Protein AF-A0A3D5XAZ8-F1 (afdb_monomer_lite)

Radius of gyration: 16.91 Å; chains: 1; bounding box: 39×32×46 Å

Structure (mmCIF, N/CA/C/O backbone):
data_AF-A0A3D5XAZ8-F1
#
_entry.id   AF-A0A3D5XAZ8-F1
#
loop_
_atom_site.group_PDB
_atom_site.id
_atom_site.type_symbol
_atom_site.label_atom_id
_atom_site.label_alt_id
_atom_site.label_comp_id
_atom_site.label_asym_id
_atom_site.label_entity_id
_atom_site.label_seq_id
_atom_site.pdbx_PDB_ins_code
_atom_site.Cartn_x
_atom_site.Cartn_y
_atom_site.Cartn_z
_atom_site.occupancy
_atom_site.B_iso_or_equiv
_atom_site.auth_seq_id
_atom_site.auth_comp_id
_atom_site.auth_asym_id
_atom_site.auth_atom_id
_atom_site.pdbx_PDB_model_num
ATOM 1 N N . HIS A 1 1 ? 13.422 5.765 15.383 1.00 33.28 1 HIS A N 1
ATOM 2 C CA . HIS A 1 1 ? 12.695 7.013 15.692 1.00 33.28 1 HIS A CA 1
ATOM 3 C C . HIS A 1 1 ? 11.206 6.726 15.621 1.00 33.28 1 HIS A C 1
ATOM 5 O O . HIS A 1 1 ? 10.758 6.254 14.589 1.00 33.28 1 HIS A O 1
ATOM 11 N N . GLY A 1 2 ? 10.482 6.876 16.733 1.00 39.31 2 GLY A N 1
ATOM 12 C CA . GLY A 1 2 ? 9.067 6.506 16.818 1.00 39.31 2 GLY A CA 1
ATOM 13 C C . GLY A 1 2 ? 8.150 7.632 16.351 1.00 39.31 2 GLY A C 1
ATOM 14 O O . GLY A 1 2 ? 8.377 8.790 16.695 1.00 39.31 2 GLY A O 1
ATOM 15 N N . PHE A 1 3 ? 7.110 7.280 15.596 1.00 43.22 3 PHE A N 1
ATOM 16 C CA . PHE A 1 3 ? 5.974 8.158 15.332 1.00 43.22 3 PHE A CA 1
ATOM 17 C C . PHE A 1 3 ? 5.259 8.460 16.659 1.00 43.22 3 PHE A C 1
ATOM 19 O O . PHE A 1 3 ? 4.701 7.564 17.291 1.00 43.22 3 PHE A O 1
ATOM 26 N N . ASN A 1 4 ? 5.319 9.715 17.109 1.00 44.59 4 ASN A N 1
ATOM 27 C CA . ASN A 1 4 ? 4.548 10.209 18.248 1.00 44.59 4 ASN A CA 1
ATOM 28 C C . ASN A 1 4 ? 3.303 10.920 17.709 1.00 44.59 4 ASN A C 1
ATOM 30 O O . ASN A 1 4 ? 3.424 11.980 17.096 1.00 44.59 4 ASN A O 1
ATOM 34 N N . ILE A 1 5 ? 2.140 10.298 17.909 1.00 48.66 5 ILE A N 1
ATOM 35 C CA . ILE A 1 5 ? 0.837 10.760 17.415 1.00 48.66 5 ILE A CA 1
ATOM 36 C C . ILE A 1 5 ? 0.030 11.506 18.485 1.00 48.66 5 ILE A C 1
ATOM 38 O O . ILE A 1 5 ? -1.155 11.719 18.276 1.00 48.66 5 ILE A O 1
ATOM 42 N N . PHE A 1 6 ? 0.610 11.851 19.638 1.00 50.62 6 PHE A N 1
ATOM 43 C CA . PHE A 1 6 ? -0.158 12.422 20.752 1.00 50.62 6 PHE A CA 1
ATOM 44 C C . PHE A 1 6 ? 0.076 13.914 20.926 1.00 50.62 6 PHE A C 1
ATOM 46 O O . PHE A 1 6 ? -0.851 14.678 20.717 1.00 50.62 6 PHE A O 1
ATOM 53 N N . SER A 1 7 ? 1.302 14.344 21.220 1.00 39.78 7 SER A N 1
ATOM 54 C CA . SER A 1 7 ? 1.552 15.729 21.634 1.00 39.78 7 SER A CA 1
ATOM 55 C C . SER A 1 7 ? 1.964 16.633 20.472 1.00 39.78 7 SER A C 1
ATOM 57 O O . SER A 1 7 ? 3.033 16.464 19.877 1.00 39.78 7 SER A O 1
ATOM 59 N N . ALA A 1 8 ? 1.166 17.676 20.234 1.00 45.00 8 ALA A N 1
ATOM 60 C CA . ALA A 1 8 ? 1.526 18.835 19.413 1.00 45.00 8 ALA A CA 1
ATOM 61 C C . ALA A 1 8 ? 2.832 19.524 19.862 1.00 45.00 8 ALA A C 1
ATOM 63 O O . ALA A 1 8 ? 3.533 20.139 19.055 1.00 45.00 8 ALA A O 1
ATOM 64 N N . LYS A 1 9 ? 3.165 19.430 21.158 1.00 43.00 9 LYS A N 1
ATOM 65 C CA . LYS A 1 9 ? 4.318 20.114 21.763 1.00 43.00 9 LYS A CA 1
ATOM 66 C C . LYS A 1 9 ? 5.652 19.415 21.507 1.00 43.00 9 LYS A C 1
ATOM 68 O O . LYS A 1 9 ? 6.676 20.087 21.559 1.00 43.00 9 LYS A O 1
ATOM 73 N N . ASP A 1 10 ? 5.642 18.123 21.174 1.00 45.53 10 ASP A N 1
ATOM 74 C CA . ASP A 1 10 ? 6.866 17.329 20.983 1.00 45.53 10 ASP A CA 1
ATOM 75 C C . ASP A 1 10 ? 7.120 16.906 19.526 1.00 45.53 10 ASP A C 1
ATOM 77 O O . ASP A 1 10 ? 8.129 16.259 19.241 1.00 45.53 10 ASP A O 1
ATOM 81 N N . ASN A 1 11 ? 6.243 17.266 18.577 1.00 44.72 11 ASN A N 1
ATOM 82 C CA . ASN A 1 11 ? 6.449 16.960 17.159 1.00 44.72 11 ASN A CA 1
ATOM 83 C C . ASN A 1 11 ? 5.787 17.987 16.220 1.00 44.72 11 ASN A C 1
ATOM 85 O O . ASN A 1 11 ? 4.742 17.735 15.622 1.00 44.72 11 ASN A O 1
ATOM 89 N N . SER A 1 12 ? 6.435 19.142 16.037 1.00 39.47 12 SER A N 1
ATOM 90 C CA . SER A 1 12 ? 5.949 20.283 15.236 1.00 39.47 12 SER A CA 1
ATOM 91 C C . SER A 1 12 ? 5.764 20.022 13.727 1.00 39.47 12 SER A C 1
ATOM 93 O O . SER A 1 12 ? 5.399 20.936 12.988 1.00 39.47 12 SER A O 1
ATOM 95 N N . ARG A 1 13 ? 6.010 18.792 13.248 1.00 39.81 13 ARG A N 1
ATOM 96 C CA . ARG A 1 13 ? 5.799 18.364 11.852 1.00 39.81 13 ARG A CA 1
ATOM 97 C C . ARG A 1 13 ? 4.631 17.392 11.657 1.00 39.81 13 ARG A C 1
ATOM 99 O O . ARG A 1 13 ? 4.255 17.156 10.510 1.00 39.81 13 ARG A O 1
ATOM 106 N N . ALA A 1 14 ? 4.057 16.829 12.722 1.00 41.72 14 ALA A N 1
ATOM 107 C CA . ALA A 1 14 ? 2.924 15.915 12.604 1.00 41.72 14 ALA A CA 1
ATOM 108 C C . ALA A 1 14 ? 1.632 16.707 12.340 1.00 41.72 14 ALA A C 1
ATOM 110 O O . ALA A 1 14 ? 1.188 17.481 13.183 1.00 41.72 14 ALA A O 1
ATOM 111 N N . LYS A 1 15 ? 1.029 16.523 11.158 1.00 45.84 15 LYS A N 1
ATOM 112 C CA . LYS A 1 15 ? -0.246 17.168 10.782 1.00 45.84 15 LYS A CA 1
ATOM 113 C C . LYS A 1 15 ? -1.487 16.411 11.276 1.00 45.84 15 LYS A C 1
ATOM 115 O O . LYS A 1 15 ? -2.594 16.908 11.113 1.00 45.84 15 LYS A O 1
ATOM 120 N N . VAL A 1 16 ? -1.302 15.227 11.863 1.00 44.84 16 VAL A N 1
ATOM 121 C CA . VAL A 1 16 ? -2.362 14.402 12.455 1.00 44.84 16 VAL A CA 1
ATOM 122 C C . VAL A 1 16 ? -1.843 13.843 13.782 1.00 44.84 16 VAL A C 1
ATOM 124 O O . VAL A 1 16 ? -0.870 13.088 13.800 1.00 44.84 16 VAL A O 1
ATOM 127 N N . THR A 1 17 ? -2.476 14.235 14.886 1.00 57.09 17 THR A N 1
ATOM 128 C CA . THR A 1 17 ? -2.310 13.651 16.228 1.00 57.09 17 THR A CA 1
ATOM 129 C C . THR A 1 17 ? -3.691 13.316 16.785 1.00 57.09 17 THR A C 1
ATOM 131 O O . THR A 1 17 ? -4.677 13.890 16.331 1.00 57.09 17 THR A O 1
ATOM 134 N N . ILE A 1 18 ? -3.789 12.414 17.765 1.00 56.75 18 ILE A N 1
ATOM 135 C CA . ILE A 1 18 ? -5.065 12.095 18.422 1.00 56.75 18 ILE A CA 1
ATOM 136 C C . ILE A 1 18 ? -5.655 13.347 19.084 1.00 56.75 18 ILE A C 1
ATOM 138 O O . ILE A 1 18 ? -6.843 13.595 18.925 1.00 56.75 18 ILE A O 1
ATOM 142 N N . GLU A 1 19 ? -4.822 14.197 19.696 1.00 54.06 19 GLU A N 1
ATOM 143 C CA . GLU A 1 19 ? -5.253 15.498 20.233 1.00 54.06 19 GLU A CA 1
ATOM 144 C C . GLU A 1 19 ? -5.885 16.384 19.139 1.00 54.06 19 GLU A C 1
ATOM 146 O O . GLU A 1 19 ? -6.972 16.921 19.333 1.00 54.06 19 GLU A O 1
ATOM 151 N N . TYR A 1 20 ? -5.283 16.467 17.945 1.00 53.72 20 TYR A N 1
ATOM 152 C CA . TYR A 1 20 ? -5.862 17.219 16.824 1.00 53.72 20 TYR A CA 1
ATOM 153 C C . TYR A 1 20 ? -7.096 16.551 16.202 1.00 53.72 20 TYR A C 1
ATOM 155 O O . TYR A 1 20 ? -7.945 17.243 15.640 1.00 53.72 20 TYR A O 1
ATOM 163 N N . MET A 1 21 ? -7.215 15.223 16.279 1.00 56.38 21 MET A N 1
ATOM 164 C CA . MET A 1 21 ? -8.410 14.508 15.822 1.00 56.38 21 MET A CA 1
ATOM 165 C C . MET A 1 21 ? -9.600 14.764 16.750 1.00 56.38 21 MET A C 1
ATOM 167 O O . MET A 1 21 ? -10.703 14.998 16.257 1.00 56.38 21 MET A O 1
ATOM 171 N N . GLU A 1 22 ? -9.374 14.778 18.066 1.00 58.09 22 GLU A N 1
ATOM 172 C CA . GLU A 1 22 ? -10.394 15.104 19.067 1.00 58.09 22 GLU A CA 1
ATOM 173 C C . GLU A 1 22 ? -10.799 16.587 19.002 1.00 58.09 22 GLU A C 1
ATOM 175 O O . GLU A 1 22 ? -11.991 16.890 18.938 1.00 58.09 22 GLU A O 1
ATOM 180 N N . GLU A 1 23 ? -9.837 17.516 18.926 1.00 53.84 23 GLU A N 1
ATOM 181 C CA . GLU A 1 23 ? -10.114 18.958 18.795 1.00 53.84 23 GLU A CA 1
ATOM 182 C C . GLU A 1 23 ? -10.773 19.323 17.450 1.00 53.84 23 GLU A C 1
ATOM 184 O O . GLU A 1 23 ? -11.556 20.273 17.376 1.00 53.84 23 GLU A O 1
ATOM 189 N N . GLY A 1 24 ? -10.480 18.566 16.386 1.00 51.44 24 GLY A N 1
ATOM 190 C CA . GLY A 1 24 ? -10.994 18.789 15.032 1.00 51.44 24 GLY A CA 1
ATOM 191 C C . GLY A 1 24 ? -12.274 18.024 14.672 1.00 51.44 24 GLY A C 1
ATOM 192 O O . GLY A 1 24 ? -12.795 18.221 13.575 1.00 51.44 24 GLY A O 1
ATOM 193 N N . GLY A 1 25 ? -12.783 17.146 15.547 1.00 48.88 25 GLY A N 1
ATOM 194 C CA . GLY A 1 25 ? -13.952 16.302 15.259 1.00 48.88 25 GLY A CA 1
ATOM 195 C C . GLY A 1 25 ? -13.723 15.266 14.148 1.00 48.88 25 GLY A C 1
ATOM 196 O O . GLY A 1 25 ? -14.657 14.917 13.423 1.00 48.88 25 GLY A O 1
ATOM 197 N N . LEU A 1 26 ? -12.484 14.794 13.970 1.00 52.09 26 LEU A N 1
ATOM 198 C CA . LEU A 1 26 ? -12.120 13.854 12.910 1.00 52.09 26 LEU A CA 1
ATOM 199 C C . LEU A 1 26 ? -12.427 12.406 13.330 1.00 52.09 26 LEU A C 1
ATOM 201 O O . LEU A 1 26 ? -11.628 11.749 13.992 1.00 52.09 26 LEU A O 1
ATOM 205 N N . ASP A 1 27 ? -13.570 11.875 12.898 1.00 57.22 27 ASP A N 1
ATOM 206 C CA . ASP A 1 27 ? -13.997 10.497 13.203 1.00 57.22 27 ASP A CA 1
ATOM 207 C C . ASP A 1 27 ? -13.132 9.408 12.521 1.00 57.22 27 ASP A C 1
ATOM 209 O O . ASP A 1 27 ? -13.067 8.268 12.993 1.00 57.22 27 ASP A O 1
ATOM 213 N N . VAL A 1 28 ? -12.483 9.742 11.396 1.00 59.56 28 VAL A N 1
ATOM 214 C CA . VAL A 1 28 ? -11.745 8.801 10.536 1.00 59.56 28 VAL A CA 1
ATOM 215 C C . VAL A 1 28 ? -10.434 9.421 10.056 1.00 59.56 28 VAL A C 1
ATOM 217 O O . VAL A 1 28 ? -10.444 10.513 9.494 1.00 59.56 28 VAL A O 1
ATOM 220 N N . ALA A 1 29 ? -9.320 8.702 10.205 1.00 76.06 29 ALA A N 1
ATOM 221 C CA . ALA A 1 29 ? -8.035 9.082 9.616 1.00 76.06 29 ALA A CA 1
ATOM 222 C C . ALA A 1 29 ? -7.472 7.964 8.731 1.00 76.06 29 ALA A C 1
ATOM 224 O O . ALA A 1 29 ? -7.638 6.777 9.018 1.00 76.06 29 ALA A O 1
ATOM 225 N N . PHE A 1 30 ? -6.772 8.360 7.668 1.00 70.94 30 PHE A N 1
ATOM 226 C CA . PHE A 1 30 ? -5.954 7.462 6.861 1.00 70.94 30 PHE A CA 1
ATOM 227 C C . PHE A 1 30 ? -4.488 7.655 7.224 1.00 70.94 30 PHE A C 1
ATOM 229 O O . PHE A 1 30 ? -3.970 8.769 7.158 1.00 70.94 30 PHE A O 1
ATOM 236 N N . PHE A 1 31 ? -3.820 6.573 7.611 1.00 85.44 31 PHE A N 1
ATOM 237 C CA . PHE A 1 31 ? -2.374 6.561 7.798 1.00 85.44 31 PHE A CA 1
ATOM 238 C C . PHE A 1 31 ? -1.724 5.954 6.560 1.00 85.44 31 PHE A C 1
ATOM 240 O O . PHE A 1 31 ? -2.000 4.807 6.202 1.00 85.44 31 PHE A O 1
ATOM 247 N N . ALA A 1 32 ? -0.875 6.743 5.907 1.00 82.38 32 ALA A N 1
ATOM 248 C CA . ALA A 1 32 ? -0.145 6.321 4.725 1.00 82.38 32 ALA A CA 1
ATOM 249 C C . ALA A 1 32 ? 1.170 5.635 5.118 1.00 82.38 32 ALA A C 1
ATOM 251 O O . ALA A 1 32 ? 1.998 6.192 5.844 1.00 82.38 32 ALA A O 1
ATOM 252 N N . VAL A 1 33 ? 1.373 4.429 4.598 1.00 91.75 33 VAL A N 1
ATOM 253 C CA . VAL A 1 33 ? 2.678 3.786 4.472 1.00 91.75 33 VAL A CA 1
ATOM 254 C C . VAL A 1 33 ? 3.313 4.351 3.209 1.00 91.75 33 VAL A C 1
ATOM 256 O O . VAL A 1 33 ? 3.097 3.843 2.112 1.00 91.75 33 VAL A O 1
ATOM 259 N N . TYR A 1 34 ? 4.032 5.458 3.376 1.00 91.50 34 TYR A N 1
ATOM 260 C CA . TYR A 1 34 ? 4.696 6.162 2.285 1.00 91.50 34 TYR A CA 1
ATOM 261 C C . TYR A 1 34 ? 6.132 5.680 2.108 1.00 91.50 34 TYR A C 1
ATOM 263 O O . TYR A 1 34 ? 6.912 5.683 3.065 1.00 91.50 34 TYR A O 1
ATOM 271 N N . ILE A 1 35 ? 6.493 5.348 0.868 1.00 92.50 35 ILE A N 1
ATOM 272 C CA . ILE A 1 35 ? 7.872 5.076 0.467 1.00 92.50 35 ILE A CA 1
ATOM 273 C C . ILE A 1 35 ? 8.192 5.837 -0.827 1.00 92.50 35 ILE A C 1
ATOM 275 O O . ILE A 1 35 ? 7.537 5.669 -1.856 1.00 92.50 35 ILE A O 1
ATOM 279 N N . GLY A 1 36 ? 9.241 6.662 -0.785 1.00 91.88 36 GLY A N 1
ATOM 280 C CA . GLY A 1 36 ? 9.730 7.381 -1.963 1.00 91.88 36 GLY A CA 1
ATOM 281 C C . GLY A 1 36 ? 10.266 6.435 -3.041 1.00 91.88 36 GLY A C 1
ATOM 282 O O . GLY A 1 36 ? 10.767 5.353 -2.734 1.00 91.88 36 GLY A O 1
ATOM 283 N N . GLN A 1 37 ? 10.158 6.848 -4.304 1.00 93.12 37 GLN A N 1
ATOM 284 C CA . GLN A 1 37 ? 10.731 6.091 -5.414 1.00 93.12 37 GLN A CA 1
ATOM 285 C C . GLN A 1 37 ? 12.264 6.165 -5.386 1.00 93.12 37 GLN A C 1
ATOM 287 O O . GLN A 1 37 ? 12.825 7.229 -5.131 1.00 93.12 37 GLN A O 1
ATOM 292 N N . ASP A 1 38 ? 12.918 5.039 -5.666 1.00 93.69 38 ASP A N 1
ATOM 293 C CA . ASP A 1 38 ? 14.376 4.915 -5.764 1.00 93.69 38 ASP A CA 1
ATOM 294 C C . ASP A 1 38 ? 14.737 3.826 -6.804 1.00 93.69 38 ASP A C 1
ATOM 296 O O . ASP A 1 38 ? 13.873 3.373 -7.567 1.00 93.69 38 ASP A O 1
ATOM 300 N N . GLU A 1 39 ? 16.004 3.412 -6.858 1.00 94.62 39 GLU A N 1
ATOM 301 C CA . GLU A 1 39 ? 16.528 2.408 -7.788 1.00 94.62 39 GLU A CA 1
ATOM 302 C C . GLU A 1 39 ? 15.715 1.100 -7.823 1.00 94.62 39 GLU A C 1
ATOM 304 O O . GLU A 1 39 ? 15.337 0.517 -6.808 1.00 94.62 39 GLU A O 1
ATOM 309 N N . ARG A 1 40 ? 15.476 0.574 -9.024 1.00 95.19 40 ARG A N 1
ATOM 310 C CA . ARG A 1 40 ? 14.669 -0.632 -9.261 1.00 95.19 40 ARG A CA 1
ATOM 311 C C . ARG A 1 40 ? 15.536 -1.893 -9.308 1.00 95.19 40 ARG A C 1
ATOM 313 O O . ARG A 1 40 ? 15.703 -2.511 -10.358 1.00 95.19 40 ARG A O 1
ATOM 320 N N . THR A 1 41 ? 16.133 -2.246 -8.170 1.00 97.38 41 THR A N 1
ATOM 321 C CA . THR A 1 41 ? 17.006 -3.424 -8.017 1.00 97.38 41 THR A CA 1
ATOM 322 C C . THR A 1 41 ? 16.450 -4.409 -6.983 1.00 97.38 41 THR A C 1
ATOM 324 O O . THR A 1 41 ? 15.748 -3.986 -6.061 1.00 97.38 41 THR A O 1
ATOM 327 N N . PRO A 1 42 ? 16.750 -5.721 -7.091 1.00 96.56 42 PRO A N 1
ATOM 328 C CA . PRO A 1 42 ? 16.319 -6.720 -6.110 1.00 96.56 42 PRO A CA 1
ATOM 329 C C . PRO A 1 42 ? 16.674 -6.358 -4.665 1.00 96.56 42 PRO A C 1
ATOM 331 O O . PRO A 1 42 ? 15.839 -6.496 -3.772 1.00 96.56 42 PRO A O 1
ATOM 334 N N . GLU A 1 43 ? 17.888 -5.854 -4.447 1.00 97.25 43 GLU A N 1
ATOM 335 C CA . GLU A 1 43 ? 18.381 -5.433 -3.138 1.00 97.25 43 GLU A CA 1
ATOM 336 C C . GLU A 1 43 ? 17.542 -4.280 -2.591 1.00 97.25 43 GLU A C 1
ATOM 338 O O . GLU A 1 43 ? 17.110 -4.313 -1.436 1.00 97.25 43 GLU A O 1
ATOM 343 N N . LYS A 1 44 ? 17.255 -3.283 -3.437 1.00 97.25 44 LYS A N 1
ATOM 344 C CA . LYS A 1 44 ? 16.498 -2.113 -3.016 1.00 97.25 44 LYS A CA 1
ATOM 345 C C . LYS A 1 44 ? 15.031 -2.437 -2.766 1.00 97.25 44 LYS A C 1
ATOM 347 O O . LYS A 1 44 ? 14.489 -1.971 -1.768 1.00 97.25 44 LYS A O 1
ATOM 352 N N . TYR A 1 45 ? 14.404 -3.281 -3.591 1.00 97.56 45 TYR A N 1
ATOM 353 C CA . TYR A 1 45 ? 13.034 -3.747 -3.350 1.00 97.56 45 TYR A CA 1
ATOM 354 C C . TYR A 1 45 ? 12.887 -4.425 -1.989 1.00 97.56 45 TYR A C 1
ATOM 356 O O . TYR A 1 45 ? 11.865 -4.259 -1.325 1.00 97.56 45 TYR A O 1
ATOM 364 N N . GLU A 1 46 ? 13.883 -5.206 -1.570 1.00 97.56 46 GLU A N 1
ATOM 365 C CA . GLU A 1 46 ? 13.832 -5.857 -0.267 1.00 97.56 46 GLU A CA 1
ATOM 366 C C . GLU A 1 46 ? 14.058 -4.862 0.875 1.00 97.56 46 GLU A C 1
ATOM 368 O O . GLU A 1 46 ? 13.307 -4.869 1.847 1.00 97.56 46 GLU A O 1
ATOM 373 N N . GLU A 1 47 ? 15.001 -3.929 0.730 1.00 97.81 47 GLU A N 1
ATOM 374 C CA . GLU A 1 47 ? 15.197 -2.834 1.690 1.00 97.81 47 GLU A CA 1
ATOM 375 C C . GLU A 1 47 ? 13.909 -2.018 1.905 1.00 97.81 47 GLU A C 1
ATOM 377 O O . GLU A 1 47 ? 13.490 -1.771 3.045 1.00 97.81 47 GLU A O 1
ATOM 382 N N . VAL A 1 48 ? 13.241 -1.617 0.819 1.00 97.44 48 VAL A N 1
ATOM 383 C CA . VAL A 1 48 ? 12.016 -0.818 0.920 1.00 97.44 48 VAL A CA 1
ATOM 384 C C . VAL A 1 48 ? 10.815 -1.630 1.395 1.00 97.44 48 VAL A C 1
ATOM 386 O O . VAL A 1 48 ? 9.958 -1.083 2.089 1.00 97.44 48 VAL A O 1
ATOM 389 N N . HIS A 1 49 ? 10.776 -2.936 1.114 1.00 97.81 49 HIS A N 1
ATOM 390 C CA . HIS A 1 49 ? 9.794 -3.846 1.699 1.00 97.81 49 HIS A CA 1
ATOM 391 C C . HIS A 1 49 ? 9.926 -3.897 3.226 1.00 97.81 49 HIS A C 1
ATOM 393 O O . HIS A 1 49 ? 8.941 -3.686 3.935 1.00 97.81 49 HIS A O 1
ATOM 399 N N . GLN A 1 50 ? 11.143 -4.085 3.745 1.00 98.06 50 GLN A N 1
ATOM 400 C CA . GLN A 1 50 ? 11.395 -4.076 5.191 1.00 98.06 50 GLN A CA 1
ATOM 401 C C . GLN A 1 50 ? 11.061 -2.720 5.821 1.00 98.06 50 GLN A C 1
ATOM 403 O O . GLN A 1 50 ? 10.513 -2.653 6.923 1.00 98.06 50 GLN A O 1
ATOM 408 N N . THR A 1 51 ? 11.322 -1.628 5.101 1.00 97.44 51 THR A N 1
ATOM 409 C CA . THR A 1 51 ? 10.934 -0.284 5.544 1.00 97.44 51 THR A CA 1
ATOM 410 C C . THR A 1 51 ? 9.412 -0.141 5.630 1.00 97.44 51 THR A C 1
ATOM 412 O O . THR A 1 51 ? 8.906 0.352 6.637 1.00 97.44 51 THR A O 1
ATOM 415 N N . ALA A 1 52 ? 8.665 -0.622 4.631 1.00 97.06 52 ALA A N 1
ATOM 416 C CA . ALA A 1 52 ? 7.204 -0.631 4.663 1.00 97.06 52 ALA A CA 1
ATOM 417 C C . ALA A 1 52 ? 6.669 -1.439 5.859 1.00 97.06 52 ALA A C 1
ATOM 419 O O . ALA A 1 52 ? 5.814 -0.942 6.594 1.00 97.06 52 ALA A O 1
ATOM 420 N N . LEU A 1 53 ? 7.212 -2.638 6.113 1.00 98.06 53 LEU A N 1
ATOM 421 C CA . LEU A 1 53 ? 6.854 -3.458 7.279 1.00 98.06 53 LEU A CA 1
ATOM 422 C C . LEU A 1 53 ? 7.111 -2.726 8.604 1.00 98.06 53 LEU A C 1
ATOM 424 O O . LEU A 1 53 ? 6.237 -2.701 9.468 1.00 98.06 53 LEU A O 1
ATOM 428 N N . ALA A 1 54 ? 8.251 -2.046 8.744 1.00 96.62 54 ALA A N 1
ATOM 429 C CA . ALA A 1 54 ? 8.553 -1.260 9.940 1.00 96.62 54 ALA A CA 1
ATOM 430 C C . ALA A 1 54 ? 7.571 -0.088 10.157 1.00 96.62 54 ALA A C 1
ATOM 432 O O . ALA A 1 54 ? 7.276 0.282 11.302 1.00 96.62 54 ALA A O 1
ATOM 433 N N . ILE A 1 55 ? 7.040 0.503 9.079 1.00 94.69 55 ILE A N 1
ATOM 434 C CA . ILE A 1 55 ? 5.995 1.532 9.168 1.00 94.69 55 ILE A CA 1
ATOM 435 C C . ILE A 1 55 ? 4.665 0.902 9.596 1.00 94.69 55 ILE A C 1
ATOM 437 O O . ILE A 1 55 ? 4.025 1.439 10.502 1.00 94.69 55 ILE A O 1
ATOM 441 N N . PHE A 1 56 ? 4.270 -0.244 9.025 1.00 96.19 56 PHE A N 1
ATOM 442 C CA . PHE A 1 56 ? 3.096 -0.991 9.497 1.00 96.19 56 PHE A CA 1
ATOM 443 C C . PHE A 1 56 ? 3.210 -1.292 10.995 1.00 96.19 56 PHE A C 1
ATOM 445 O O . PHE A 1 56 ? 2.305 -0.945 11.754 1.00 96.19 56 PHE A O 1
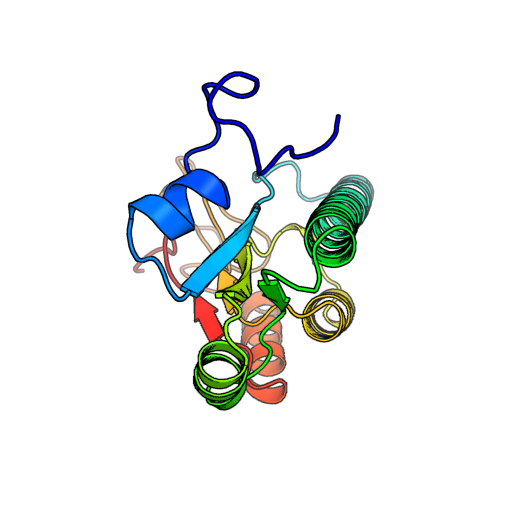ATOM 452 N N . ASP A 1 57 ? 4.334 -1.847 11.442 1.00 95.94 57 ASP A N 1
ATOM 453 C CA . ASP A 1 57 ? 4.584 -2.136 12.857 1.00 95.94 57 ASP A CA 1
ATOM 454 C C . ASP A 1 57 ? 4.487 -0.880 13.727 1.00 95.94 57 ASP A C 1
ATOM 456 O O . ASP A 1 57 ? 3.920 -0.914 14.821 1.00 95.94 57 ASP A O 1
ATOM 460 N N . SER A 1 58 ? 4.990 0.255 13.236 1.00 91.00 58 SER A N 1
ATOM 461 C CA . SER A 1 58 ? 4.887 1.537 13.938 1.00 91.00 58 SER A CA 1
ATOM 462 C C . SER A 1 58 ? 3.433 1.995 14.081 1.00 91.00 58 SER A C 1
ATOM 464 O O . SER A 1 58 ? 3.044 2.435 15.163 1.00 91.00 58 SER A O 1
ATOM 466 N N . VAL A 1 59 ? 2.618 1.849 13.030 1.00 89.94 59 VAL A N 1
ATOM 467 C CA . VAL A 1 59 ? 1.179 2.160 13.054 1.00 89.94 59 VAL A CA 1
ATOM 468 C C . VAL A 1 59 ? 0.441 1.248 14.035 1.00 89.94 59 VAL A C 1
ATOM 470 O O . VAL A 1 59 ? -0.264 1.737 14.920 1.00 89.94 59 VAL A O 1
ATOM 473 N N . HIS A 1 60 ? 0.641 -0.068 13.934 1.00 94.31 60 HIS A N 1
ATOM 474 C CA . HIS A 1 60 ? 0.026 -1.049 14.834 1.00 94.31 60 HIS A CA 1
ATOM 475 C C . HIS A 1 60 ? 0.432 -0.819 16.290 1.00 94.31 60 HIS A C 1
ATOM 477 O O . HIS A 1 60 ? -0.423 -0.827 17.173 1.00 94.31 60 HIS A O 1
ATOM 483 N N . SER A 1 61 ? 1.713 -0.554 16.551 1.00 92.12 61 SER A N 1
ATOM 484 C CA . SER A 1 61 ? 2.233 -0.257 17.891 1.00 92.12 61 SER A CA 1
ATOM 485 C C . SER A 1 61 ? 1.646 1.034 18.461 1.00 92.12 61 SER A C 1
ATOM 487 O O . SER A 1 61 ? 1.254 1.069 19.628 1.00 92.12 61 SER A O 1
ATOM 489 N N . ALA A 1 62 ? 1.532 2.089 17.649 1.00 86.19 62 ALA A N 1
ATOM 490 C CA . ALA A 1 62 ? 0.942 3.353 18.078 1.00 86.19 62 ALA A CA 1
ATOM 491 C C . ALA A 1 62 ? -0.534 3.185 18.469 1.00 86.19 62 ALA A C 1
ATOM 493 O O . ALA A 1 62 ? -0.932 3.641 19.538 1.00 86.19 62 ALA A O 1
ATOM 494 N N . IL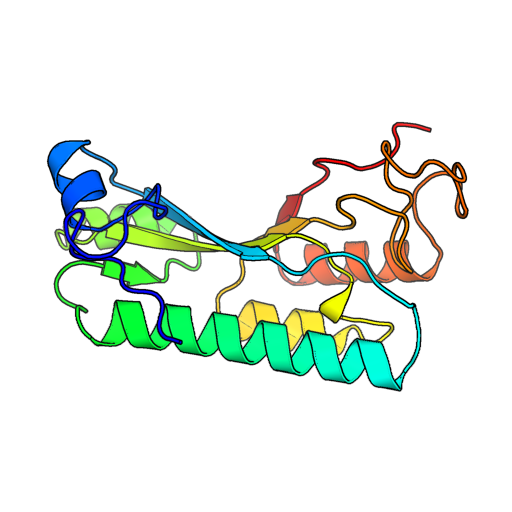E A 1 63 ? -1.321 2.472 17.660 1.00 90.31 63 ILE A N 1
ATOM 495 C CA . ILE A 1 63 ? -2.739 2.202 17.945 1.00 90.31 63 ILE A CA 1
ATOM 496 C C . ILE A 1 63 ? -2.884 1.248 19.141 1.00 90.31 63 ILE A C 1
ATOM 498 O O . ILE A 1 63 ? -3.702 1.476 20.028 1.00 90.31 63 ILE A O 1
ATOM 502 N N . GLY A 1 64 ? -2.046 0.211 19.221 1.00 90.62 64 GLY A N 1
ATOM 503 C CA . GLY A 1 64 ? -2.073 -0.790 20.289 1.00 90.62 64 GLY A CA 1
ATOM 504 C C . GLY A 1 64 ? -1.717 -0.253 21.678 1.00 90.62 64 GLY A C 1
ATOM 505 O O . GLY A 1 64 ? -2.114 -0.848 22.677 1.00 90.62 64 GLY A O 1
ATOM 506 N N . ARG A 1 65 ? -1.017 0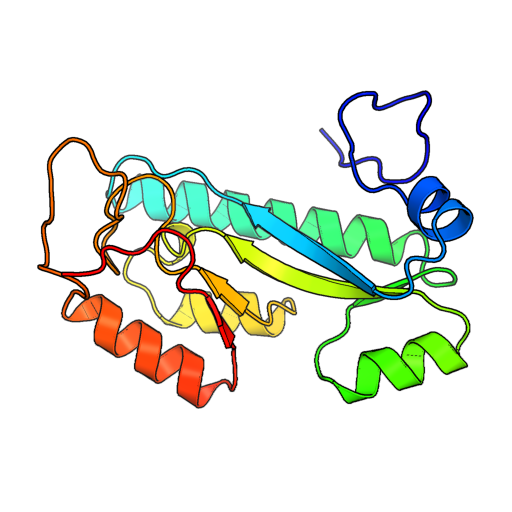.884 21.771 1.00 89.62 65 ARG A N 1
ATOM 507 C CA . ARG A 1 65 ? -0.783 1.591 23.045 1.00 89.62 65 ARG A CA 1
ATOM 508 C C . ARG A 1 65 ? -2.033 2.294 23.580 1.00 89.62 65 ARG A C 1
ATOM 510 O O . ARG A 1 65 ? -2.098 2.567 24.776 1.00 89.62 65 ARG A O 1
ATOM 517 N N . TYR A 1 66 ? -3.003 2.575 22.711 1.00 86.94 66 TYR A N 1
ATOM 518 C CA . TYR A 1 66 ? -4.175 3.402 23.004 1.00 86.94 66 TYR A CA 1
ATOM 519 C C . TYR A 1 66 ? -5.475 2.799 22.435 1.00 86.94 66 TYR A C 1
ATOM 521 O O . TYR A 1 66 ? -6.241 3.490 21.755 1.00 86.94 66 TYR A O 1
ATOM 529 N N . PRO A 1 67 ? -5.765 1.513 22.717 1.00 92.00 67 PRO A N 1
ATOM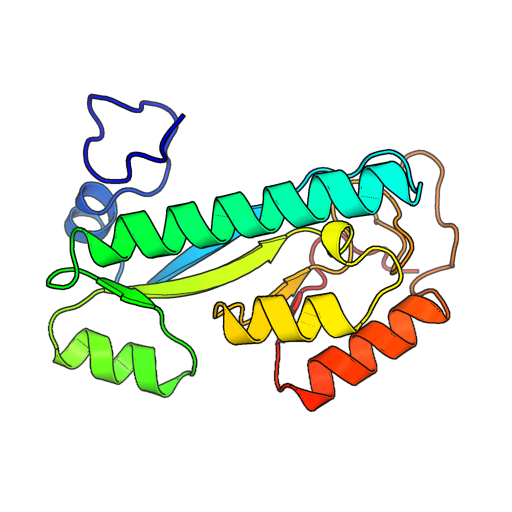 530 C CA . PRO A 1 67 ? -6.885 0.788 22.111 1.00 92.00 67 PRO A CA 1
ATOM 531 C C . PRO A 1 67 ? -8.266 1.315 22.535 1.00 92.00 67 PRO A C 1
ATOM 533 O O . PRO A 1 67 ? -9.281 0.959 21.934 1.00 92.00 67 PRO A O 1
ATOM 536 N N . GLN A 1 68 ? -8.323 2.136 23.587 1.00 92.06 68 GLN A N 1
ATOM 537 C CA . GLN A 1 68 ? -9.534 2.816 24.036 1.00 92.06 68 GLN A CA 1
ATOM 538 C C . GLN A 1 68 ? -9.915 4.014 23.155 1.00 92.06 68 GLN A C 1
ATOM 540 O O . GLN A 1 68 ? -11.077 4.396 23.175 1.00 92.06 68 GLN A O 1
ATOM 545 N N . TYR A 1 69 ? -8.974 4.576 22.385 1.00 89.00 69 TYR A N 1
ATOM 546 C CA . TYR A 1 69 ? -9.203 5.773 21.566 1.00 89.00 69 TYR A CA 1
ATOM 547 C C . TYR A 1 69 ? -9.338 5.462 20.076 1.00 89.00 69 TYR A C 1
ATOM 549 O O . TYR A 1 69 ? -10.089 6.132 19.374 1.00 89.00 69 TYR A O 1
ATOM 557 N N . ALA A 1 70 ? -8.629 4.452 19.568 1.00 91.94 70 ALA A N 1
ATOM 558 C CA . ALA A 1 70 ? -8.603 4.156 18.139 1.00 91.94 70 ALA A CA 1
ATOM 559 C C . ALA A 1 70 ? -8.447 2.661 17.849 1.00 91.94 70 ALA A C 1
ATOM 561 O O . ALA A 1 70 ? -7.921 1.898 18.661 1.00 91.94 70 ALA A O 1
ATOM 562 N N . ALA A 1 71 ? -8.874 2.245 16.657 1.00 95.12 71 ALA A N 1
ATOM 563 C CA . ALA A 1 71 ? -8.605 0.911 16.133 1.00 95.12 71 ALA A CA 1
ATOM 564 C C . ALA A 1 71 ? -8.482 0.920 14.604 1.00 95.12 71 ALA A C 1
ATOM 566 O O . ALA A 1 71 ? -9.024 1.793 13.924 1.00 95.12 71 ALA A O 1
ATOM 567 N N . ILE A 1 72 ? -7.793 -0.088 14.065 1.00 95.25 72 ILE A N 1
ATOM 568 C CA . ILE A 1 72 ? -7.645 -0.259 12.617 1.00 95.25 72 ILE A CA 1
ATOM 569 C C . ILE A 1 72 ? -8.956 -0.769 12.020 1.00 95.25 72 ILE A C 1
ATOM 571 O O . ILE A 1 72 ? -9.455 -1.828 12.413 1.00 95.25 72 ILE A O 1
ATOM 575 N N . ALA A 1 73 ? -9.476 -0.033 11.044 1.00 95.25 73 ALA A N 1
ATOM 576 C CA . ALA A 1 73 ? -10.635 -0.385 10.245 1.00 95.25 73 ALA A CA 1
ATOM 577 C C . ALA A 1 73 ? -10.214 -1.121 8.963 1.00 95.25 73 ALA A C 1
ATOM 579 O O . ALA A 1 73 ? -9.234 -0.773 8.305 1.00 95.25 73 ALA A O 1
ATOM 580 N N . ARG A 1 74 ? -10.963 -2.167 8.616 1.00 94.88 74 ARG A N 1
ATOM 581 C CA . ARG A 1 74 ? -10.697 -3.084 7.499 1.00 94.88 74 ARG A CA 1
ATOM 582 C C . ARG A 1 74 ? -11.855 -3.176 6.509 1.00 94.88 74 ARG A C 1
ATOM 584 O O . ARG A 1 74 ? -11.712 -3.811 5.469 1.00 94.88 74 ARG A O 1
ATOM 591 N N . ASN A 1 75 ? -13.000 -2.593 6.812 1.00 91.75 75 ASN A N 1
ATOM 592 C CA . ASN A 1 75 ? -14.147 -2.522 5.915 1.00 91.75 75 ASN A CA 1
ATOM 593 C C . ASN A 1 75 ? -14.996 -1.296 6.275 1.00 91.75 75 ASN A C 1
ATOM 595 O O . ASN A 1 75 ? -14.789 -0.682 7.318 1.00 91.75 75 ASN A O 1
ATOM 599 N N . ALA A 1 76 ? -15.957 -0.951 5.419 1.00 86.44 76 ALA A N 1
ATOM 600 C CA . ALA A 1 76 ? -16.822 0.209 5.628 1.00 86.44 76 ALA A CA 1
ATOM 601 C C . ALA A 1 76 ? -17.649 0.131 6.929 1.00 86.44 76 ALA A C 1
ATOM 603 O O . ALA A 1 76 ? -17.897 1.162 7.561 1.00 86.44 76 ALA A O 1
ATOM 604 N N . ASP A 1 77 ? -18.037 -1.073 7.360 1.00 92.56 77 ASP A N 1
ATOM 605 C CA . ASP A 1 77 ? -18.826 -1.270 8.580 1.00 92.56 77 ASP A CA 1
ATOM 606 C C . ASP A 1 77 ? -18.013 -0.978 9.848 1.00 92.56 77 ASP A C 1
ATOM 608 O O . ASP A 1 77 ? -18.572 -0.520 10.852 1.00 92.56 77 ASP A O 1
ATOM 612 N N . ASP A 1 78 ? -16.689 -1.163 9.800 1.00 93.69 78 ASP A N 1
ATOM 613 C CA . ASP A 1 78 ? -15.795 -0.877 10.920 1.00 93.69 78 ASP A CA 1
ATOM 614 C C . ASP A 1 78 ? -15.835 0.595 11.320 1.00 93.69 78 ASP A C 1
ATOM 616 O O . ASP A 1 78 ? -15.817 0.880 12.513 1.00 93.69 78 ASP A O 1
ATOM 620 N N . ALA A 1 79 ? -15.959 1.533 10.374 1.00 89.12 79 ALA A N 1
ATOM 621 C CA . ALA A 1 79 ? -16.053 2.953 10.719 1.00 89.12 79 ALA A CA 1
ATOM 622 C C . ALA A 1 79 ? -17.273 3.242 11.604 1.00 89.12 79 ALA A C 1
ATOM 624 O O . ALA A 1 79 ? -17.161 3.885 12.649 1.00 89.12 79 ALA A O 1
ATOM 625 N N . LYS A 1 80 ? -18.441 2.713 11.225 1.00 90.12 80 LYS A N 1
ATOM 626 C CA . LYS A 1 80 ? -19.675 2.888 11.999 1.00 90.12 80 LYS A CA 1
ATOM 627 C C . LYS A 1 80 ? -19.606 2.155 13.338 1.00 90.12 80 LYS A C 1
ATOM 629 O O . LYS A 1 80 ? -20.022 2.704 14.356 1.00 90.12 80 LYS A O 1
ATOM 634 N N . ARG A 1 81 ? -19.088 0.924 13.343 1.00 96.06 81 ARG A N 1
ATOM 635 C CA . ARG A 1 81 ? -18.923 0.120 14.558 1.00 96.06 81 ARG A CA 1
ATOM 636 C C . ARG A 1 81 ? -17.995 0.811 15.559 1.00 96.06 81 ARG A C 1
ATOM 638 O O . ARG A 1 81 ? -18.386 0.981 16.707 1.00 96.06 81 ARG A O 1
ATOM 645 N N . LEU A 1 82 ? -16.819 1.259 15.120 1.00 94.69 82 LEU A N 1
ATOM 646 C CA . LEU A 1 82 ? -15.835 1.931 15.972 1.00 94.69 82 LEU A CA 1
ATOM 647 C C . LEU A 1 82 ? -16.354 3.269 16.496 1.00 94.69 82 LEU A C 1
ATOM 649 O O . LEU A 1 82 ? -16.222 3.535 17.687 1.00 94.69 82 LEU A O 1
ATOM 653 N N . LYS A 1 83 ? -17.059 4.043 15.664 1.00 90.19 83 LYS A N 1
ATOM 654 C CA . LYS A 1 83 ? -17.738 5.261 16.118 1.00 90.19 83 LYS A CA 1
ATOM 655 C C . LYS A 1 83 ? -18.744 4.979 17.240 1.00 90.19 83 LYS A C 1
ATOM 657 O O . LYS A 1 83 ? -18.762 5.692 18.238 1.00 90.19 83 LYS A O 1
ATOM 662 N N . ASN A 1 84 ? -19.544 3.917 17.118 1.00 93.94 84 ASN A N 1
ATOM 663 C CA . ASN A 1 84 ? -20.486 3.509 18.169 1.00 93.94 84 ASN A CA 1
ATOM 664 C C . ASN A 1 84 ? -19.785 2.999 19.443 1.00 93.94 84 ASN A C 1
ATOM 666 O O . ASN A 1 84 ? -20.365 3.066 20.523 1.00 93.94 84 ASN A O 1
ATOM 670 N N . GLU A 1 85 ? -18.552 2.500 19.328 1.00 94.56 85 GLU A N 1
ATOM 671 C CA . GLU A 1 85 ? -17.688 2.141 20.460 1.00 94.56 85 GLU A CA 1
ATOM 672 C C . GLU A 1 85 ? -16.975 3.358 21.083 1.00 94.56 85 GLU A C 1
ATOM 674 O O . GLU A 1 85 ? -16.240 3.188 22.054 1.00 94.56 85 GLU A O 1
ATOM 679 N N . GLY A 1 86 ? -17.166 4.569 20.543 1.00 92.31 86 GLY A N 1
ATOM 680 C CA . GLY A 1 86 ? -16.468 5.777 20.990 1.00 92.31 86 GLY A CA 1
ATOM 681 C C . GLY A 1 86 ? -14.996 5.830 20.569 1.00 92.31 86 GLY A C 1
ATOM 682 O O . GLY A 1 86 ? -14.198 6.459 21.256 1.00 92.31 86 GLY A O 1
ATOM 683 N N . LYS A 1 87 ? -14.628 5.152 19.474 1.00 92.62 87 LYS A N 1
ATOM 684 C CA . LYS A 1 87 ? -13.255 5.072 18.954 1.00 92.62 87 LYS A CA 1
ATOM 685 C C . LYS A 1 87 ? -13.141 5.682 17.562 1.00 92.62 87 LYS A C 1
ATOM 687 O O . LYS A 1 87 ? -14.034 5.526 16.729 1.00 92.62 87 LYS A O 1
ATOM 692 N N . HIS A 1 88 ? -11.981 6.257 17.273 1.00 88.75 88 HIS A N 1
ATOM 693 C CA . HIS A 1 88 ? -11.602 6.674 15.929 1.00 88.75 88 HIS A CA 1
ATOM 694 C C . HIS A 1 88 ? -11.269 5.463 15.052 1.00 88.75 88 HIS A C 1
ATOM 696 O O . HIS A 1 88 ? -10.540 4.548 15.458 1.00 88.75 88 HIS A O 1
ATOM 702 N N . ALA A 1 89 ? -11.786 5.470 13.827 1.00 92.75 89 ALA A N 1
ATOM 703 C CA . ALA A 1 89 ? -11.464 4.462 12.829 1.00 92.75 89 ALA A CA 1
ATOM 704 C C . ALA A 1 89 ? -10.216 4.878 12.045 1.00 92.75 89 ALA A C 1
ATOM 706 O O . ALA A 1 89 ? -10.194 5.937 11.416 1.00 92.75 89 ALA A O 1
ATOM 707 N N . ILE A 1 90 ? -9.185 4.034 12.064 1.00 92.75 90 ILE A N 1
ATOM 708 C CA . ILE A 1 90 ? -7.942 4.274 11.330 1.00 92.75 90 ILE A CA 1
ATOM 709 C C . ILE A 1 90 ? -7.863 3.312 10.153 1.00 92.75 90 ILE A C 1
ATOM 711 O O . ILE A 1 90 ? -7.790 2.100 10.344 1.00 92.75 90 ILE A O 1
ATOM 715 N N . TYR A 1 91 ? -7.855 3.835 8.935 1.00 93.44 91 TYR A N 1
ATOM 716 C CA . TYR A 1 91 ? -7.585 3.042 7.738 1.00 93.44 91 TYR A CA 1
ATOM 717 C C . TYR A 1 91 ? -6.115 3.180 7.343 1.00 93.44 91 TYR A C 1
ATOM 719 O O . TYR A 1 91 ? -5.508 4.231 7.546 1.00 93.44 91 TYR A O 1
ATOM 727 N N . ILE A 1 92 ? -5.540 2.125 6.766 1.00 95.56 92 ILE A N 1
ATOM 728 C CA . ILE A 1 92 ? -4.152 2.138 6.298 1.00 95.56 92 ILE A CA 1
ATOM 729 C C . ILE A 1 92 ? -4.133 2.130 4.773 1.00 95.56 92 ILE A C 1
ATOM 731 O O . ILE A 1 92 ? -4.804 1.315 4.136 1.00 95.56 92 ILE A O 1
ATOM 735 N N . GLY A 1 93 ? -3.351 3.035 4.202 1.00 94.44 93 GLY A N 1
ATOM 736 C CA . GLY A 1 93 ? -3.066 3.109 2.776 1.00 94.44 93 GLY A CA 1
ATOM 737 C C . GLY A 1 93 ? -1.594 2.909 2.490 1.00 94.44 93 GLY A C 1
ATOM 738 O O . GLY A 1 93 ? -0.768 3.215 3.344 1.00 94.44 93 GLY A O 1
ATOM 739 N N . ILE A 1 94 ? -1.262 2.423 1.301 1.00 95.56 94 ILE A N 1
ATOM 740 C CA . ILE A 1 94 ? 0.119 2.406 0.814 1.00 95.56 94 ILE A CA 1
ATOM 741 C C . ILE A 1 94 ? 0.239 3.446 -0.284 1.00 95.56 94 ILE A C 1
ATOM 743 O O . ILE A 1 94 ? -0.505 3.395 -1.258 1.00 95.56 94 ILE A O 1
ATOM 747 N N . GLU A 1 95 ? 1.183 4.361 -0.125 1.00 92.94 95 GLU A N 1
ATOM 748 C CA . GLU A 1 95 ? 1.479 5.397 -1.105 1.00 92.94 95 GLU A CA 1
ATOM 749 C C . GLU A 1 95 ? 2.796 5.030 -1.797 1.00 92.94 95 GLU A C 1
ATOM 751 O O . GLU A 1 95 ? 3.843 4.972 -1.146 1.00 92.94 95 GLU A O 1
ATOM 756 N N . ASN A 1 96 ? 2.705 4.778 -3.109 1.00 94.50 96 ASN A N 1
ATOM 757 C CA . ASN A 1 96 ? 3.690 4.119 -3.974 1.00 94.50 96 ASN A CA 1
ATOM 758 C C . ASN A 1 96 ? 3.736 2.583 -3.835 1.00 94.50 96 ASN A C 1
ATOM 760 O O . ASN A 1 96 ? 4.113 2.038 -2.798 1.00 94.50 96 ASN A O 1
ATOM 764 N N . GLY A 1 97 ? 3.437 1.871 -4.927 1.00 95.62 97 GLY A N 1
ATOM 765 C CA . GLY A 1 97 ? 3.490 0.411 -4.999 1.00 95.62 97 GLY A CA 1
ATOM 766 C C . GLY A 1 97 ? 4.907 -0.162 -5.057 1.00 95.62 97 GLY A C 1
ATOM 767 O O . GLY A 1 97 ? 5.082 -1.363 -4.883 1.00 95.62 97 GLY A O 1
ATOM 768 N N . TYR A 1 98 ? 5.929 0.676 -5.229 1.00 97.00 98 TYR A N 1
ATOM 769 C CA . TYR A 1 98 ? 7.342 0.295 -5.308 1.00 97.00 98 TYR A CA 1
ATOM 770 C C . TYR A 1 98 ? 7.830 -0.762 -4.290 1.00 97.00 98 TYR A C 1
ATOM 772 O O . TYR A 1 98 ? 8.556 -1.670 -4.704 1.00 97.00 98 TYR A O 1
ATOM 780 N N . PRO A 1 99 ? 7.406 -0.760 -3.007 1.00 97.31 99 PRO A N 1
ATOM 781 C CA . PRO A 1 99 ? 7.824 -1.775 -2.037 1.00 97.31 99 PRO A CA 1
ATOM 782 C C . PRO A 1 99 ? 7.377 -3.211 -2.338 1.00 97.31 99 PRO A C 1
ATOM 784 O O . PRO A 1 99 ? 7.828 -4.130 -1.654 1.00 97.31 99 PRO A O 1
ATOM 787 N N . ILE A 1 100 ? 6.478 -3.443 -3.304 1.00 97.88 100 ILE A N 1
ATOM 788 C CA . ILE A 1 100 ? 6.148 -4.811 -3.744 1.00 97.88 100 ILE A CA 1
ATOM 789 C C . ILE A 1 100 ? 7.214 -5.379 -4.692 1.00 97.88 100 ILE A C 1
ATOM 791 O O . ILE A 1 100 ? 7.267 -6.592 -4.899 1.00 97.88 100 ILE A O 1
ATOM 795 N N . GLY A 1 101 ? 8.071 -4.531 -5.273 1.00 96.50 101 GLY A N 1
ATOM 796 C CA . GLY A 1 101 ? 9.015 -4.927 -6.315 1.00 96.50 101 GLY A CA 1
ATOM 797 C C . GLY A 1 101 ? 8.300 -5.664 -7.449 1.00 96.50 101 GLY A C 1
ATOM 798 O O . GLY A 1 101 ? 7.412 -5.110 -8.087 1.00 96.50 101 GLY A O 1
ATOM 799 N N . LYS A 1 102 ? 8.663 -6.935 -7.665 1.00 96.56 102 LYS A N 1
ATOM 800 C CA . LYS A 1 102 ? 8.038 -7.835 -8.658 1.00 96.56 102 LYS A CA 1
ATOM 801 C C . LYS A 1 102 ? 7.312 -9.031 -8.030 1.00 96.56 102 LYS A C 1
ATOM 803 O O . LYS A 1 102 ? 7.119 -10.053 -8.684 1.00 96.56 102 LYS A O 1
ATOM 808 N N . ASP A 1 103 ? 6.936 -8.921 -6.756 1.00 97.69 103 ASP A N 1
ATOM 809 C CA . ASP A 1 103 ? 6.334 -10.004 -5.976 1.00 97.69 103 ASP A CA 1
ATOM 810 C C . ASP A 1 103 ? 4.923 -9.634 -5.495 1.00 97.69 103 ASP A C 1
ATOM 812 O O . ASP A 1 103 ? 4.736 -8.841 -4.571 1.00 97.69 103 ASP A O 1
ATOM 816 N N . LEU A 1 104 ? 3.912 -10.255 -6.108 1.00 97.94 104 LEU A N 1
ATOM 817 C CA . LEU A 1 104 ? 2.504 -10.035 -5.766 1.00 97.94 104 LEU A CA 1
ATOM 818 C C . LEU A 1 104 ? 2.154 -10.499 -4.345 1.00 97.94 104 LEU A C 1
ATOM 820 O O . LEU A 1 104 ? 1.208 -9.972 -3.764 1.00 97.94 104 LEU A O 1
ATOM 824 N N . SER A 1 105 ? 2.911 -11.431 -3.754 1.00 98.00 105 SER A N 1
ATOM 825 C CA . SER A 1 105 ? 2.640 -11.910 -2.391 1.00 98.00 105 SER A CA 1
ATOM 826 C C . SER A 1 105 ? 2.839 -10.818 -1.333 1.00 98.00 105 SER A C 1
ATOM 828 O O . SER A 1 105 ? 2.238 -10.865 -0.257 1.00 98.00 105 SER A O 1
ATOM 830 N N . LYS A 1 106 ? 3.609 -9.769 -1.651 1.00 98.38 106 LYS A N 1
ATOM 831 C CA . LYS A 1 106 ? 3.768 -8.595 -0.784 1.00 98.38 106 LYS A CA 1
ATOM 832 C C . LYS A 1 106 ? 2.469 -7.790 -0.673 1.00 98.38 106 LYS A C 1
ATOM 834 O O . LYS A 1 106 ? 2.182 -7.267 0.400 1.00 98.38 106 LYS A O 1
ATOM 839 N N . ILE A 1 107 ? 1.633 -7.771 -1.718 1.00 98.25 107 ILE A N 1
ATOM 840 C CA . ILE A 1 107 ? 0.288 -7.165 -1.668 1.00 98.25 107 ILE A CA 1
ATOM 841 C C . ILE A 1 107 ? -0.567 -7.885 -0.618 1.00 98.25 107 ILE A C 1
ATOM 843 O O . ILE A 1 107 ? -1.219 -7.242 0.205 1.00 98.25 107 ILE A O 1
ATOM 847 N N . ASP A 1 108 ? -0.512 -9.217 -0.595 1.00 98.00 108 ASP A N 1
ATOM 848 C CA . ASP A 1 108 ? -1.239 -10.032 0.380 1.00 98.00 108 ASP A CA 1
ATOM 849 C C . ASP A 1 108 ? -0.774 -9.787 1.809 1.00 98.00 108 ASP A C 1
ATOM 851 O O . ASP A 1 108 ? -1.591 -9.626 2.721 1.00 98.00 108 ASP A O 1
ATOM 855 N N . ALA A 1 109 ? 0.544 -9.722 2.008 1.00 98.19 109 ALA A N 1
ATOM 856 C CA . ALA A 1 109 ? 1.126 -9.394 3.301 1.00 98.19 109 ALA A CA 1
ATOM 857 C C . ALA A 1 109 ? 0.607 -8.038 3.804 1.00 98.19 109 ALA A C 1
ATOM 859 O O . ALA A 1 109 ? 0.098 -7.941 4.923 1.00 98.19 109 ALA A O 1
ATOM 860 N N . TYR A 1 110 ? 0.644 -7.008 2.960 1.00 98.38 110 TYR A N 1
ATOM 861 C CA . TYR A 1 110 ? 0.172 -5.672 3.316 1.00 98.38 110 TYR A CA 1
ATOM 862 C C . TYR A 1 110 ? -1.338 -5.610 3.578 1.00 98.38 110 TYR A C 1
ATOM 864 O O . TYR A 1 110 ? -1.782 -4.973 4.539 1.00 98.38 110 TYR A O 1
ATOM 872 N N . TYR A 1 111 ? -2.144 -6.310 2.779 1.00 98.12 111 TYR A N 1
ATOM 873 C CA . TYR A 1 111 ? -3.585 -6.405 2.997 1.00 98.12 111 TYR A CA 1
ATOM 874 C C . TYR A 1 111 ? -3.918 -7.049 4.352 1.00 98.12 111 TYR A C 1
ATOM 876 O O . TYR A 1 111 ? -4.796 -6.565 5.082 1.00 98.12 111 TYR A O 1
ATOM 884 N N . ASN A 1 112 ? -3.188 -8.102 4.732 1.00 97.69 112 ASN A N 1
ATOM 885 C CA . ASN A 1 112 ? -3.331 -8.770 6.028 1.00 97.69 112 ASN A CA 1
ATOM 886 C C . ASN A 1 112 ? -2.913 -7.863 7.196 1.00 97.69 112 ASN A C 1
ATOM 888 O O . ASN A 1 112 ? -3.568 -7.853 8.245 1.00 97.69 112 ASN A O 1
ATOM 892 N N . LEU A 1 113 ? -1.901 -7.018 6.983 1.00 97.62 113 LEU A N 1
ATOM 893 C CA . LEU A 1 113 ? -1.515 -5.952 7.912 1.00 97.62 113 LEU A CA 1
ATOM 894 C C . LEU A 1 113 ? -2.548 -4.814 7.993 1.00 97.62 113 LEU A C 1
ATOM 896 O O . LEU A 1 113 ? -2.431 -3.950 8.857 1.00 97.62 113 LEU A O 1
ATOM 900 N N . GLY A 1 114 ? -3.609 -4.836 7.184 1.00 96.62 114 GLY A N 1
ATOM 901 C CA . GLY A 1 114 ? -4.738 -3.908 7.278 1.00 96.62 114 GLY A CA 1
ATOM 902 C C . GLY A 1 114 ? -4.764 -2.823 6.207 1.00 96.62 114 GLY A C 1
ATOM 903 O O . GLY A 1 114 ? -5.641 -1.965 6.269 1.00 96.62 114 GLY A O 1
ATOM 904 N N . ALA A 1 115 ? -3.865 -2.859 5.219 1.00 97.06 115 ALA A N 1
ATOM 905 C CA . ALA A 1 115 ? -3.914 -1.930 4.094 1.00 97.06 115 ALA A CA 1
ATOM 906 C C . ALA A 1 115 ? -5.212 -2.103 3.291 1.00 97.06 115 ALA A C 1
ATOM 908 O O . ALA A 1 115 ? -5.636 -3.230 3.018 1.00 97.06 115 ALA A O 1
ATOM 909 N N . ARG A 1 116 ? -5.864 -0.998 2.920 1.00 96.12 116 ARG A N 1
ATOM 910 C CA . ARG A 1 116 ? -7.134 -1.005 2.173 1.00 96.12 116 ARG A CA 1
ATOM 911 C C . ARG A 1 116 ? -7.126 -0.198 0.887 1.00 96.12 116 ARG A C 1
ATOM 913 O O . ARG A 1 116 ? -8.061 -0.349 0.104 1.00 96.12 116 ARG A O 1
ATOM 920 N N . TYR A 1 117 ? -6.054 0.539 0.621 1.00 94.50 117 TYR A N 1
ATOM 921 C CA . TYR A 1 117 ? -5.758 1.033 -0.716 1.00 94.50 117 TYR A CA 1
ATOM 922 C C . TYR A 1 117 ? -4.256 1.007 -1.010 1.00 94.50 117 TYR A C 1
ATOM 924 O O . TYR A 1 117 ? -3.445 1.001 -0.078 1.00 94.50 117 TYR A O 1
ATOM 932 N N . LEU A 1 118 ? -3.905 0.965 -2.296 1.00 96.12 118 LEU A N 1
ATOM 933 C CA . LEU A 1 118 ? -2.535 1.082 -2.797 1.00 96.12 118 LEU A CA 1
ATOM 934 C C . LEU A 1 118 ? -2.500 2.080 -3.958 1.00 96.12 118 LEU A C 1
ATOM 936 O O . LEU A 1 118 ? -3.237 1.913 -4.931 1.00 96.12 118 LEU A O 1
ATOM 940 N N . THR A 1 119 ? -1.631 3.084 -3.856 1.00 94.00 119 THR A N 1
ATOM 941 C CA . THR A 1 119 ? -1.296 4.002 -4.951 1.00 94.00 119 THR A CA 1
ATOM 942 C C . THR A 1 119 ? -0.218 3.367 -5.822 1.00 94.00 119 THR A C 1
ATOM 944 O O . THR A 1 119 ? 0.833 2.980 -5.310 1.00 94.00 119 THR A O 1
ATOM 947 N N . LEU A 1 120 ? -0.466 3.221 -7.125 1.00 93.38 120 LEU A N 1
ATOM 948 C CA . LEU A 1 120 ? 0.378 2.396 -8.003 1.00 93.38 120 LEU A CA 1
ATOM 949 C C . LEU A 1 120 ? 1.803 2.952 -8.162 1.00 93.38 120 LEU A C 1
ATOM 951 O O . LEU A 1 120 ? 2.770 2.214 -7.982 1.00 93.38 120 LEU A O 1
ATOM 955 N N . CYS A 1 121 ? 1.937 4.249 -8.423 1.00 89.50 121 CYS A N 1
ATOM 956 C CA . CYS A 1 121 ? 3.197 4.988 -8.502 1.00 89.50 121 CYS A CA 1
ATOM 957 C C . CYS A 1 121 ? 3.010 6.369 -7.849 1.00 89.50 121 CYS A C 1
ATOM 959 O O . CYS A 1 121 ? 1.885 6.804 -7.627 1.00 89.50 121 CYS A O 1
ATOM 961 N N . HIS A 1 122 ? 4.108 7.029 -7.470 1.00 87.25 122 HIS A N 1
ATOM 962 C CA . HIS A 1 122 ? 4.068 8.355 -6.839 1.00 87.25 122 HIS A CA 1
ATOM 963 C C . HIS A 1 122 ? 4.820 9.379 -7.704 1.00 87.25 122 HIS A C 1
ATOM 965 O O . HIS A 1 122 ? 4.318 9.796 -8.741 1.00 87.25 122 HIS A O 1
ATOM 971 N N . THR A 1 123 ? 6.036 9.777 -7.327 1.00 82.19 123 THR A N 1
ATOM 972 C CA . THR A 1 123 ? 6.784 10.872 -7.979 1.00 82.19 123 THR A CA 1
ATOM 973 C C . THR A 1 123 ? 7.510 10.504 -9.268 1.00 82.19 123 THR A C 1
ATOM 975 O O . THR A 1 123 ? 7.915 11.403 -10.000 1.00 82.19 123 THR A O 1
ATOM 978 N N . SER A 1 124 ? 7.748 9.218 -9.509 1.00 88.81 124 SER A N 1
ATOM 979 C CA . SER A 1 124 ? 8.535 8.718 -10.642 1.00 88.81 124 SER A CA 1
ATOM 980 C C . SER A 1 124 ? 8.014 7.346 -11.057 1.00 88.81 124 SER A C 1
ATOM 982 O O . SER A 1 124 ? 7.317 6.689 -10.273 1.00 88.81 124 SER A O 1
ATOM 984 N N . ASN A 1 125 ? 8.336 6.933 -12.280 1.00 92.12 125 ASN A N 1
ATOM 985 C CA . ASN A 1 125 ? 7.937 5.646 -12.831 1.00 92.12 125 ASN A CA 1
ATOM 986 C C . ASN A 1 125 ? 8.448 4.513 -11.937 1.00 92.12 125 ASN A C 1
ATOM 988 O O . ASN A 1 125 ? 9.545 4.577 -11.368 1.00 92.12 125 ASN A O 1
ATOM 992 N N . ASN A 1 126 ? 7.664 3.446 -11.841 1.00 95.12 126 ASN A N 1
ATOM 993 C CA . ASN A 1 126 ? 8.101 2.215 -11.201 1.00 95.12 126 ASN A CA 1
ATOM 994 C C . ASN A 1 126 ? 7.802 1.000 -12.093 1.00 95.12 126 ASN A C 1
ATOM 996 O O . ASN A 1 126 ? 7.467 1.134 -13.267 1.00 95.12 126 ASN A O 1
ATOM 1000 N N . ASP A 1 127 ? 7.986 -0.215 -11.577 1.00 96.12 127 ASP A N 1
ATOM 1001 C CA . ASP A 1 127 ? 7.708 -1.434 -12.350 1.00 96.12 127 ASP A CA 1
ATOM 1002 C C . ASP A 1 127 ? 6.208 -1.683 -12.598 1.00 96.12 127 ASP A C 1
ATOM 1004 O O . ASP A 1 127 ? 5.869 -2.635 -13.296 1.00 96.12 127 ASP A O 1
ATOM 1008 N N . ILE A 1 128 ? 5.314 -0.870 -12.027 1.00 96.25 128 ILE A N 1
ATOM 1009 C CA . ILE A 1 128 ? 3.853 -1.014 -12.082 1.00 96.25 128 ILE A CA 1
ATOM 1010 C C . ILE A 1 128 ? 3.257 -0.029 -13.095 1.00 96.25 128 ILE A C 1
ATOM 1012 O O . ILE A 1 128 ? 2.501 -0.452 -13.968 1.00 96.25 128 ILE A O 1
ATOM 1016 N N . CYS A 1 129 ? 3.580 1.265 -12.975 1.00 93.38 129 CYS A N 1
ATOM 1017 C CA . CYS A 1 129 ? 3.071 2.321 -13.852 1.00 93.38 129 CYS A CA 1
ATOM 1018 C C . CYS A 1 129 ? 4.039 3.480 -14.072 1.00 93.38 129 CYS A C 1
ATOM 1020 O O . CYS A 1 129 ? 4.997 3.684 -13.317 1.00 93.38 129 CYS A O 1
ATOM 1022 N N . ASP A 1 130 ? 3.706 4.271 -15.089 1.00 90.50 130 ASP A N 1
ATOM 1023 C CA . ASP A 1 130 ? 4.274 5.590 -15.319 1.00 90.50 130 ASP A CA 1
ATOM 1024 C C . ASP A 1 130 ? 3.643 6.647 -14.409 1.00 90.50 130 ASP A C 1
ATOM 1026 O O . ASP A 1 130 ? 2.418 6.765 -14.294 1.00 90.50 130 ASP A O 1
ATOM 1030 N N . SER A 1 131 ? 4.498 7.465 -13.801 1.00 86.88 131 SER A N 1
ATOM 1031 C CA . SER A 1 131 ? 4.084 8.648 -13.058 1.00 86.88 131 SER A CA 1
ATOM 1032 C C . SER A 1 131 ? 3.848 9.813 -14.015 1.00 86.88 131 SER A C 1
ATOM 1034 O O . SER A 1 131 ? 4.634 10.048 -14.932 1.00 86.88 131 SER A O 1
ATOM 1036 N N . SER A 1 132 ? 2.826 10.628 -13.745 1.00 80.62 132 SER A N 1
ATOM 1037 C CA . SER A 1 132 ? 2.606 11.894 -14.460 1.00 80.62 132 SER A CA 1
ATOM 1038 C C . SER A 1 132 ? 3.731 12.914 -14.243 1.00 80.62 132 SER A C 1
ATOM 1040 O O . SER A 1 132 ? 3.812 13.915 -14.954 1.00 80.62 132 SER A O 1
ATOM 1042 N N . ASN A 1 133 ? 4.562 12.699 -13.220 1.00 79.50 133 ASN A N 1
ATOM 1043 C CA . ASN A 1 133 ? 5.553 13.655 -12.740 1.00 79.50 133 ASN A CA 1
ATOM 1044 C C . ASN A 1 133 ? 6.994 13.232 -13.053 1.00 79.50 133 ASN A C 1
ATOM 1046 O O . ASN A 1 133 ? 7.923 13.929 -12.634 1.00 79.50 133 ASN A O 1
ATOM 1050 N N . ASP A 1 134 ? 7.200 12.118 -13.765 1.00 80.69 134 ASP A N 1
ATOM 1051 C CA . ASP A 1 134 ? 8.546 11.658 -14.089 1.00 80.69 134 ASP A CA 1
ATOM 1052 C C . ASP A 1 134 ? 9.193 12.563 -15.158 1.00 80.69 134 ASP A C 1
ATOM 1054 O O . ASP A 1 134 ? 8.674 12.678 -16.273 1.00 80.69 134 ASP A O 1
ATOM 1058 N N . PRO A 1 135 ? 10.336 13.215 -14.865 1.00 79.12 135 PRO A N 1
ATOM 1059 C CA . PRO A 1 135 ? 10.996 14.109 -15.814 1.00 79.12 135 PRO A CA 1
ATOM 1060 C C . PRO A 1 135 ? 11.574 13.386 -17.040 1.00 79.12 135 PRO A C 1
ATOM 1062 O O . PRO A 1 135 ? 11.927 14.049 -18.016 1.00 79.12 135 PRO A O 1
ATOM 1065 N N . ILE A 1 136 ? 11.705 12.056 -16.993 1.00 84.62 136 ILE A N 1
ATOM 1066 C CA . ILE A 1 136 ? 12.220 11.233 -18.093 1.00 84.62 136 ILE A CA 1
ATOM 1067 C C . ILE A 1 136 ? 11.108 10.924 -19.114 1.00 84.62 136 ILE A C 1
ATOM 1069 O O . ILE A 1 136 ? 11.406 10.666 -20.281 1.00 84.62 136 ILE A O 1
ATOM 1073 N N . GLY A 1 137 ? 9.837 11.042 -18.715 1.00 83.88 137 GLY A N 1
ATOM 1074 C CA . GLY A 1 137 ? 8.673 10.678 -19.524 1.00 83.88 137 GLY A CA 1
ATOM 1075 C C . GLY A 1 137 ? 8.217 9.227 -19.304 1.00 83.88 137 GLY A C 1
ATOM 1076 O O . GLY A 1 137 ? 8.780 8.527 -18.461 1.00 83.88 137 GLY A O 1
ATOM 1077 N N . PRO A 1 138 ? 7.180 8.770 -20.028 1.00 87.88 138 PRO A N 1
ATOM 1078 C CA . PRO A 1 138 ? 6.593 7.443 -19.834 1.00 87.88 138 PRO A CA 1
ATOM 1079 C C . PRO A 1 138 ? 7.535 6.312 -20.281 1.00 87.88 138 PRO A C 1
ATOM 1081 O O . PRO A 1 138 ? 8.226 6.428 -21.295 1.00 87.88 138 PRO A O 1
ATOM 1084 N N . GLU A 1 139 ? 7.538 5.204 -19.540 1.00 91.06 139 GLU A N 1
ATOM 1085 C CA . GLU A 1 139 ? 8.235 3.952 -19.858 1.00 91.06 139 GLU A CA 1
ATOM 1086 C C . GLU A 1 139 ? 7.276 2.901 -20.436 1.00 91.06 139 GLU A C 1
ATOM 1088 O O . GLU A 1 139 ? 7.630 2.198 -21.384 1.00 91.06 139 GLU A O 1
ATOM 1093 N N . HIS A 1 140 ? 6.060 2.817 -19.892 1.00 89.38 140 HIS A N 1
ATOM 1094 C CA . HIS A 1 140 ? 5.060 1.801 -20.237 1.00 89.38 140 HIS A CA 1
ATOM 1095 C C . HIS A 1 140 ? 3.928 2.344 -21.123 1.00 89.38 140 HIS A C 1
ATOM 1097 O O . HIS A 1 140 ? 3.228 1.564 -21.763 1.00 89.38 140 HIS A O 1
ATOM 1103 N N . ASN A 1 141 ? 3.788 3.671 -21.221 1.00 87.00 141 ASN A N 1
ATOM 1104 C CA . ASN A 1 141 ? 2.590 4.373 -21.702 1.00 87.00 141 ASN A CA 1
ATOM 1105 C C . ASN A 1 141 ? 1.361 4.002 -20.853 1.00 87.00 141 ASN A C 1
ATOM 1107 O O . ASN A 1 141 ? 0.343 3.536 -21.365 1.00 87.00 141 ASN A O 1
ATOM 1111 N N . GLY A 1 142 ? 1.519 4.111 -19.529 1.00 88.69 142 GLY A N 1
ATOM 1112 C CA . GLY A 1 142 ? 0.487 3.785 -18.545 1.00 88.69 142 GLY A CA 1
ATOM 1113 C C . GLY A 1 142 ? 0.899 2.641 -17.618 1.00 88.69 142 GLY A C 1
ATOM 1114 O O . GLY A 1 142 ? 1.755 2.824 -16.752 1.00 88.69 142 GLY A O 1
ATOM 1115 N N . LEU A 1 143 ? 0.254 1.478 -17.753 1.00 92.38 143 LEU A N 1
ATOM 1116 C CA . LEU A 1 143 ? 0.533 0.272 -16.959 1.00 92.38 143 LEU A CA 1
ATOM 1117 C C . LEU A 1 143 ? 1.542 -0.638 -17.661 1.00 92.38 143 LEU A C 1
ATOM 1119 O O . LEU A 1 143 ? 1.471 -0.838 -18.869 1.00 92.38 143 LEU A O 1
ATOM 1123 N N . SER A 1 144 ? 2.431 -1.254 -16.886 1.00 96.25 144 SER A N 1
ATOM 1124 C CA . SER A 1 144 ? 3.268 -2.353 -17.376 1.00 96.25 144 SER A CA 1
ATOM 1125 C C . SER A 1 144 ? 2.505 -3.689 -17.375 1.00 96.25 144 SER A C 1
ATOM 1127 O O . SER A 1 144 ? 1.516 -3.846 -16.654 1.00 96.25 144 SER A O 1
ATOM 1129 N N . ASP A 1 145 ? 3.038 -4.714 -18.054 1.00 96.38 145 ASP A N 1
ATOM 1130 C CA . ASP A 1 145 ? 2.545 -6.105 -17.958 1.00 96.38 145 ASP A CA 1
ATOM 1131 C C . ASP A 1 145 ? 2.503 -6.628 -16.507 1.00 96.38 145 ASP A C 1
ATOM 1133 O O . ASP A 1 145 ? 1.723 -7.517 -16.153 1.00 96.38 145 ASP A O 1
ATOM 1137 N N . PHE A 1 146 ? 3.401 -6.135 -15.648 1.00 97.31 146 PHE A N 1
ATOM 1138 C CA . PHE A 1 146 ? 3.375 -6.456 -14.224 1.00 97.31 146 PHE A CA 1
ATOM 1139 C C . PHE A 1 146 ? 2.296 -5.645 -13.499 1.00 97.31 146 PHE A C 1
ATOM 1141 O O . PHE A 1 146 ? 1.591 -6.199 -12.656 1.00 97.31 146 PHE A O 1
ATOM 1148 N N . GLY A 1 147 ? 2.122 -4.375 -13.864 1.00 96.62 147 GLY A N 1
ATOM 1149 C CA . GLY A 1 147 ? 1.067 -3.506 -13.361 1.00 96.62 147 GLY A CA 1
ATOM 1150 C C . GLY A 1 147 ? -0.330 -4.077 -13.579 1.00 96.62 147 GLY A C 1
ATOM 1151 O O . GLY A 1 147 ? -1.133 -4.070 -12.649 1.00 96.62 147 GLY A O 1
ATOM 1152 N N . GLU A 1 148 ? -0.604 -4.680 -14.735 1.00 97.06 148 GLU A N 1
ATOM 1153 C CA . GLU A 1 148 ? -1.877 -5.372 -14.983 1.00 97.06 148 GLU A CA 1
ATOM 1154 C C . GLU A 1 148 ? -2.142 -6.484 -13.953 1.00 97.06 148 GLU A C 1
ATOM 1156 O O . GLU A 1 148 ? -3.221 -6.555 -13.363 1.00 97.06 148 GLU A O 1
ATOM 1161 N N . LYS A 1 149 ? -1.126 -7.296 -13.634 1.00 98.19 149 LYS A N 1
ATOM 1162 C CA . LYS A 1 149 ? -1.235 -8.356 -12.614 1.00 98.19 149 LYS A CA 1
ATOM 1163 C C . LYS A 1 149 ? -1.432 -7.792 -11.207 1.00 98.19 149 LYS A C 1
ATOM 1165 O O . LYS A 1 149 ? -2.106 -8.408 -10.380 1.00 98.19 149 LYS A O 1
ATOM 1170 N N . VAL A 1 150 ? -0.851 -6.627 -10.921 1.00 98.00 150 VAL A N 1
ATOM 1171 C CA . VAL A 1 150 ? -1.075 -5.907 -9.660 1.00 98.00 150 VAL A CA 1
ATOM 1172 C C . VAL A 1 150 ? -2.538 -5.478 -9.556 1.00 98.00 150 VAL A C 1
ATOM 1174 O O . VAL A 1 150 ? -3.169 -5.743 -8.534 1.00 98.00 150 VAL A O 1
ATOM 1177 N N . ILE A 1 151 ? -3.106 -4.898 -10.617 1.00 97.44 151 ILE A N 1
ATOM 1178 C CA . ILE A 1 151 ? -4.524 -4.508 -10.673 1.00 97.44 151 ILE A CA 1
ATOM 1179 C C 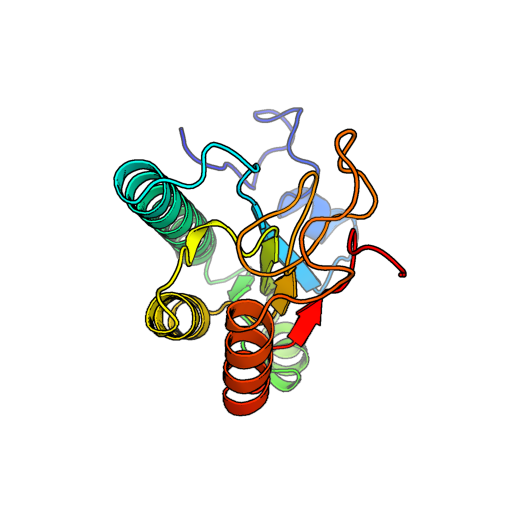. ILE A 1 151 ? -5.434 -5.718 -10.461 1.00 97.44 151 ILE A C 1
ATOM 1181 O O . ILE A 1 151 ? -6.355 -5.667 -9.643 1.00 97.44 151 ILE A O 1
ATOM 1185 N N . GLU A 1 152 ? -5.159 -6.830 -11.145 1.00 98.06 152 GLU A N 1
ATOM 1186 C CA . GLU A 1 152 ? -5.896 -8.078 -10.949 1.00 98.06 152 GLU A CA 1
ATOM 1187 C C . GLU A 1 152 ? -5.848 -8.539 -9.490 1.00 98.06 152 GLU A C 1
ATOM 1189 O O . GLU A 1 152 ? -6.887 -8.889 -8.920 1.00 98.06 152 GLU A O 1
ATOM 1194 N N . ARG A 1 153 ? -4.669 -8.499 -8.852 1.00 98.19 153 ARG A N 1
ATOM 1195 C CA . ARG A 1 153 ? -4.529 -8.924 -7.456 1.00 98.19 153 ARG A CA 1
ATOM 1196 C C . ARG A 1 153 ? -5.273 -8.004 -6.488 1.00 98.19 153 ARG A C 1
ATOM 1198 O O . ARG A 1 153 ? -5.950 -8.501 -5.587 1.00 98.19 153 ARG A O 1
ATOM 1205 N N . LEU A 1 154 ? -5.191 -6.688 -6.681 1.00 97.75 154 LEU A N 1
ATOM 1206 C CA . LEU A 1 154 ? -5.906 -5.704 -5.861 1.00 97.75 154 LEU A CA 1
ATOM 1207 C C . LEU A 1 154 ? -7.426 -5.897 -5.964 1.00 97.75 154 LEU A C 1
ATOM 1209 O O . LEU A 1 154 ? -8.108 -5.958 -4.939 1.00 97.75 154 LEU A O 1
ATOM 1213 N N . ASN A 1 155 ? -7.939 -6.112 -7.179 1.00 97.25 155 ASN A N 1
ATOM 1214 C CA . ASN A 1 155 ? -9.353 -6.404 -7.420 1.00 97.25 155 ASN A CA 1
ATOM 1215 C C . ASN A 1 155 ? -9.806 -7.702 -6.736 1.00 97.25 155 ASN A C 1
ATOM 1217 O O . ASN A 1 155 ? -10.866 -7.727 -6.111 1.00 97.25 155 ASN A O 1
ATOM 1221 N N . GLN A 1 156 ? -9.001 -8.769 -6.794 1.00 97.69 156 GLN A N 1
ATOM 1222 C CA . GLN A 1 156 ? -9.306 -10.039 -6.118 1.00 97.69 156 GLN A CA 1
ATOM 1223 C C . GLN A 1 156 ? -9.415 -9.895 -4.594 1.00 97.69 156 GLN A C 1
ATOM 1225 O O . GLN A 1 156 ? -10.233 -10.569 -3.971 1.00 97.69 156 GLN A O 1
ATOM 1230 N N . LEU A 1 157 ? -8.596 -9.030 -3.990 1.00 96.75 157 LEU A N 1
ATOM 1231 C CA . LEU A 1 157 ? -8.611 -8.764 -2.548 1.00 96.75 157 LEU A CA 1
ATOM 1232 C C . LEU A 1 157 ? -9.713 -7.782 -2.119 1.00 96.75 157 LEU A C 1
ATOM 1234 O O . LEU A 1 157 ? -9.980 -7.639 -0.922 1.00 96.75 157 LEU A O 1
ATOM 1238 N N . GLY A 1 158 ? -10.333 -7.078 -3.071 1.00 94.94 158 GLY A N 1
ATOM 1239 C CA . GLY A 1 158 ? -11.201 -5.937 -2.779 1.00 94.94 158 GLY A CA 1
ATOM 1240 C C . GLY A 1 158 ? -10.428 -4.764 -2.166 1.00 94.94 158 GLY A C 1
ATOM 1241 O O . GLY A 1 158 ? -10.949 -4.063 -1.300 1.00 94.94 158 GLY A O 1
ATOM 1242 N N . MET A 1 159 ? -9.165 -4.588 -2.562 1.00 95.25 159 MET A N 1
ATOM 1243 C CA . MET A 1 159 ? -8.317 -3.475 -2.145 1.00 95.25 159 MET A CA 1
ATOM 1244 C C . MET A 1 159 ? -8.461 -2.324 -3.144 1.00 95.25 159 MET A C 1
ATOM 1246 O O . MET A 1 159 ? -8.390 -2.538 -4.351 1.00 95.25 159 MET A O 1
ATOM 1250 N N . MET A 1 160 ? -8.683 -1.105 -2.652 1.00 92.69 160 MET A N 1
ATOM 1251 C CA . MET A 1 160 ? -8.895 0.060 -3.511 1.00 92.69 160 MET A CA 1
ATOM 1252 C C . MET A 1 160 ? -7.605 0.431 -4.252 1.00 92.69 160 MET A C 1
ATOM 1254 O O . MET A 1 160 ? -6.519 0.448 -3.672 1.00 92.69 160 MET A O 1
ATOM 1258 N N . ILE A 1 161 ? -7.737 0.744 -5.536 1.00 91.62 161 ILE A N 1
ATOM 1259 C CA . ILE A 1 161 ? -6.638 1.244 -6.359 1.00 91.62 161 ILE A CA 1
ATOM 1260 C C . ILE A 1 161 ? -6.697 2.766 -6.308 1.00 91.62 161 ILE A C 1
ATOM 1262 O O . ILE A 1 161 ? -7.715 3.354 -6.674 1.00 91.62 161 ILE A O 1
ATOM 1266 N N . ASP A 1 162 ? -5.624 3.389 -5.834 1.00 82.88 162 ASP A N 1
ATOM 1267 C CA . ASP A 1 162 ? -5.460 4.834 -5.899 1.00 82.88 162 ASP A CA 1
ATOM 1268 C C . ASP A 1 162 ? -4.619 5.196 -7.130 1.00 82.88 162 ASP A C 1
ATOM 1270 O O . ASP A 1 162 ? -3.528 4.667 -7.354 1.00 82.88 162 ASP A O 1
ATOM 1274 N N . VAL A 1 163 ? -5.180 6.079 -7.948 1.00 75.94 163 VAL A N 1
ATOM 1275 C CA . VAL A 1 163 ? -4.604 6.556 -9.208 1.00 75.94 163 VAL A CA 1
ATOM 1276 C C . VAL A 1 163 ? -4.082 7.987 -9.087 1.00 75.94 163 VAL A C 1
ATOM 1278 O O . VAL A 1 163 ? -3.766 8.625 -10.086 1.00 75.94 163 VAL A O 1
ATOM 1281 N N . SER A 1 164 ? -3.987 8.531 -7.873 1.00 61.72 164 SER A N 1
ATOM 1282 C CA . SER A 1 164 ? -3.266 9.781 -7.671 1.00 61.72 164 SER A CA 1
ATOM 1283 C C . SER A 1 164 ? -1.827 9.644 -8.205 1.00 61.72 164 SER A C 1
ATOM 1285 O O . SER A 1 164 ? -1.164 8.635 -7.979 1.00 61.72 164 SER A O 1
ATOM 1287 N N . HIS A 1 165 ? -1.363 10.648 -8.959 1.00 57.53 165 HIS A N 1
ATOM 1288 C CA . HIS A 1 165 ? -0.022 10.726 -9.571 1.00 57.53 165 HIS A CA 1
ATOM 1289 C C . HIS A 1 165 ? 0.284 9.823 -10.785 1.00 57.53 165 HIS A C 1
ATOM 1291 O O . HIS A 1 165 ? 1.428 9.828 -11.249 1.00 57.53 165 HIS A O 1
ATOM 1297 N N . ILE A 1 166 ? -0.688 9.088 -11.338 1.00 56.41 166 ILE A N 1
ATOM 1298 C CA . ILE A 1 166 ? -0.458 8.288 -12.557 1.00 56.41 166 ILE A CA 1
ATOM 1299 C C . ILE A 1 166 ? -0.555 9.144 -13.830 1.00 56.41 166 ILE A C 1
ATOM 1301 O O . ILE A 1 166 ? -1.300 10.123 -13.865 1.00 56.41 166 ILE A O 1
ATOM 1305 N N . SER A 1 167 ? 0.202 8.781 -14.871 1.00 51.84 167 SER A N 1
ATOM 1306 C CA . SER A 1 167 ? 0.110 9.413 -16.198 1.00 51.84 167 SER A CA 1
ATOM 1307 C C . SER A 1 167 ? -1.277 9.210 -16.829 1.00 51.84 167 SER A C 1
ATOM 1309 O O . SER A 1 167 ? -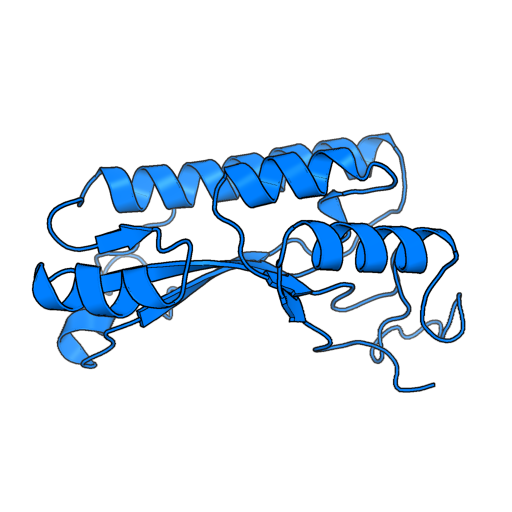1.831 8.114 -16.774 1.00 51.84 167 SER A O 1
ATOM 1311 N N . ASP A 1 168 ? -1.811 10.251 -17.476 1.00 45.56 168 ASP A N 1
ATOM 1312 C CA . ASP A 1 168 ? -3.104 10.235 -18.186 1.00 45.56 168 ASP A CA 1
ATOM 1313 C C . ASP A 1 168 ? -3.036 9.574 -19.584 1.00 45.56 168 ASP A C 1
ATOM 1315 O O . ASP A 1 168 ? -4.022 9.601 -20.323 1.00 45.56 168 ASP A O 1
ATOM 1319 N N . SER A 1 169 ? -1.870 9.075 -20.016 1.00 43.12 169 SER A N 1
ATOM 1320 C CA . SER A 1 169 ? -1.588 8.760 -21.433 1.00 43.12 169 SER A CA 1
ATOM 1321 C C . SER A 1 169 ? -0.948 7.402 -21.655 1.00 43.12 169 SER A C 1
ATOM 1323 O O . SER A 1 169 ? 0.109 7.162 -21.025 1.00 43.12 169 SER A O 1
#

Secondary structure (DSSP, 8-state):
-----S-TTT-TT-S--HHHHHHHT--EEEEEEE-------HHHHHHHHHHHHHHHHHHHHHHHT-TTTEEE--SHHHHHHHHHTT-EEEEEEEE-SGGGTT-THHHHHHHHTTEEEEES-SSS--SSB-BTT-TT--SSSSB-HHHHHHHHHHHHHTPEEE-TTB---

Foldseek 3Di:
DADAQADCVPDVPDPHHLVCCVVVVPQEDEDELEDDDDDQDPVVLQVSLVSSVVVLVRVCVNCVVPVQAEDEDQDPVVSVVQVVSNYRYYAYAYEEPSNCRLPLVSVVVVSVSRHQEYEHHAQADDQAAGFLNHPVDGDPQGGDPSNVVNVVSCVVSNGHYDDPGGHPD

pLDDT: mean 84.12, std 18.54, range [33.28, 98.38]

Sequence (169 aa):
HGFNIFSAKDNSRAKVTIEYMEEGGLDVAFFAVYIGQDERTPEKYEEVHQTALAIFDSVHSAIGRYPQYAAIARNADDAKRLKNEGKHAIYIGIENGYPIGKDLSKIDAYYNLGARYLTLCHTSNNDICDSSNDPIGPEHNGLSDFGEKVIERLNQLGMMIDVSHISDS